Protein AF-A0A2D8NLH0-F1 (afdb_monomer_lite)

pLDDT: mean 94.64, std 11.24, range [39.19, 98.69]

Secondary structure (DSSP, 8-state):
-TT-B--HHHHHHHHHHHHHTTS-TTEEE---HHHHHHHHHHHHHHHHHTT-SB--HHHHHHHHHHHHGGG-EE-HHHHHTT--HHHHHHHHHHHSPPPPP----

Foldseek 3Di:
DVQADEDPLLLVLLVQLQVLQCVDPFFPDTADVVLSVQLVVQQSVVCVVVVHRYGDNVSSVVCQLVSGLVRTDGDPVCVVVVDGSSVSSVVSVVVRDRDDPDPDD

Radius of gyration: 14.34 Å; chains: 1; bounding box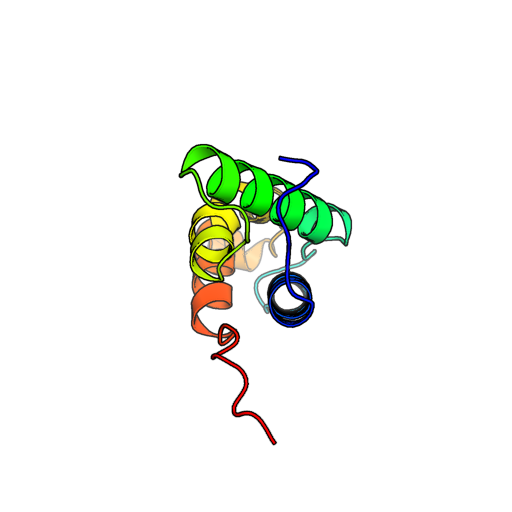: 40×22×42 Å

Structure (mmCIF, N/CA/C/O backbone):
data_AF-A0A2D8NLH0-F1
#
_entry.id   AF-A0A2D8NLH0-F1
#
loop_
_atom_site.group_PDB
_atom_site.id
_atom_site.type_symbol
_atom_site.label_atom_id
_atom_site.label_alt_id
_atom_site.label_comp_id
_atom_site.label_asym_id
_atom_site.label_entity_id
_atom_site.label_seq_id
_atom_site.pdbx_PDB_ins_code
_atom_site.Cartn_x
_atom_site.Cartn_y
_atom_site.Cartn_z
_atom_site.occupancy
_atom_site.B_iso_or_equiv
_atom_site.auth_seq_id
_atom_site.auth_comp_id
_atom_site.auth_asym_id
_atom_site.auth_atom_id
_atom_site.pdbx_PDB_model_num
ATOM 1 N N . ALA A 1 1 ? 0.831 3.685 19.517 1.00 75.56 1 ALA A N 1
ATOM 2 C CA . ALA A 1 1 ? 0.588 2.994 18.228 1.00 75.56 1 ALA A CA 1
ATOM 3 C C . ALA A 1 1 ? 0.271 1.501 18.385 1.00 75.56 1 ALA A C 1
ATOM 5 O O . ALA A 1 1 ? -0.652 1.040 17.730 1.00 75.56 1 ALA A O 1
ATOM 6 N N . ALA A 1 2 ? 0.988 0.729 19.221 1.00 72.56 2 ALA A N 1
ATOM 7 C CA . ALA A 1 2 ? 0.766 -0.725 19.345 1.00 72.56 2 ALA A CA 1
ATOM 8 C C . ALA A 1 2 ? -0.673 -1.120 19.746 1.00 72.56 2 ALA A C 1
ATOM 10 O O . ALA A 1 2 ? -1.157 -2.166 19.325 1.00 72.56 2 ALA A O 1
ATOM 11 N N . THR A 1 3 ? -1.363 -0.248 20.485 1.00 88.38 3 THR A N 1
ATOM 12 C CA . THR A 1 3 ? -2.746 -0.409 20.958 1.00 88.38 3 THR A CA 1
ATOM 13 C C . THR A 1 3 ? -3.824 -0.008 19.944 1.00 88.38 3 THR A C 1
ATOM 15 O O . THR A 1 3 ? -5.001 -0.197 20.225 1.00 88.38 3 THR A O 1
ATOM 18 N N . VAL A 1 4 ? -3.459 0.545 18.778 1.00 96.19 4 VAL A N 1
ATOM 19 C CA . V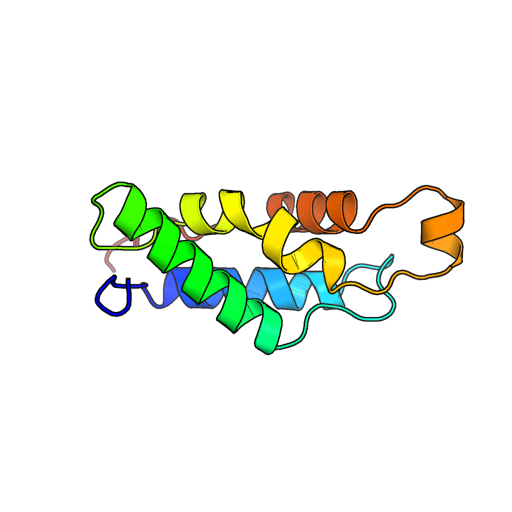AL A 1 4 ? -4.435 0.909 17.736 1.00 96.19 4 VAL A CA 1
ATOM 20 C C . VAL A 1 4 ? -4.970 -0.359 17.079 1.00 96.19 4 VAL A C 1
ATOM 22 O O . VAL A 1 4 ? -4.197 -1.173 16.561 1.00 96.19 4 VAL A O 1
ATOM 25 N N . TYR A 1 5 ? -6.292 -0.499 17.085 1.00 96.88 5 TYR A N 1
ATOM 26 C CA . TYR A 1 5 ? -7.000 -1.621 16.488 1.00 96.88 5 TYR A CA 1
ATOM 27 C C . TYR A 1 5 ? -6.922 -1.571 14.957 1.00 96.88 5 TYR A C 1
ATOM 29 O O . TYR A 1 5 ? -7.067 -0.516 14.342 1.00 96.88 5 TYR A O 1
ATOM 37 N N . ALA A 1 6 ? -6.696 -2.722 14.331 1.00 96.12 6 ALA A N 1
ATOM 38 C CA . ALA A 1 6 ? -6.800 -2.881 12.887 1.00 96.12 6 ALA A CA 1
ATOM 39 C C . ALA A 1 6 ? -7.745 -4.050 12.621 1.00 96.12 6 ALA A C 1
ATOM 41 O O . ALA A 1 6 ? -7.442 -5.175 13.020 1.00 96.12 6 ALA A O 1
ATOM 42 N N . ASP A 1 7 ? -8.881 -3.754 11.994 1.00 96.06 7 ASP A N 1
ATOM 43 C CA . ASP A 1 7 ? -9.889 -4.749 11.637 1.00 96.06 7 ASP A CA 1
ATOM 44 C C . ASP A 1 7 ? -9.321 -5.760 10.631 1.00 96.06 7 ASP A C 1
ATOM 46 O O . ASP A 1 7 ? -8.475 -5.413 9.799 1.00 96.06 7 ASP A O 1
ATOM 50 N N . ALA A 1 8 ? -9.799 -7.003 10.688 1.00 95.88 8 ALA A N 1
ATOM 51 C CA . ALA A 1 8 ? -9.399 -8.056 9.761 1.00 95.88 8 ALA A CA 1
ATOM 52 C C . ALA A 1 8 ? -9.620 -7.657 8.293 1.00 95.88 8 ALA A C 1
ATOM 54 O O . ALA A 1 8 ? -8.772 -7.961 7.462 1.00 95.88 8 ALA A O 1
ATOM 55 N N . LEU A 1 9 ? -10.684 -6.908 7.982 1.00 96.31 9 LEU A N 1
ATOM 56 C CA . LEU A 1 9 ? -10.955 -6.416 6.626 1.00 96.31 9 LEU A CA 1
ATOM 57 C C . LEU A 1 9 ? -9.905 -5.404 6.147 1.00 96.31 9 LEU A C 1
ATOM 59 O O . LEU A 1 9 ? -9.543 -5.381 4.976 1.00 96.31 9 LEU A O 1
ATOM 63 N N . VAL A 1 10 ? -9.373 -4.579 7.052 1.00 97.25 10 VAL A N 1
ATOM 64 C CA . VAL A 1 10 ? -8.288 -3.641 6.720 1.00 97.25 10 VAL A CA 1
ATOM 65 C C . VAL A 1 10 ? -6.968 -4.390 6.531 1.00 97.25 10 VAL A C 1
ATOM 67 O O . VAL A 1 10 ? -6.168 -4.030 5.669 1.00 97.25 10 VAL A O 1
ATOM 70 N N . LEU A 1 11 ? -6.722 -5.435 7.325 1.00 97.56 11 LEU A N 1
ATOM 71 C CA . LEU A 1 11 ? -5.542 -6.288 7.162 1.00 97.56 11 LEU A CA 1
ATOM 72 C C . LEU A 1 11 ? -5.591 -7.076 5.847 1.00 97.56 11 LEU A C 1
ATOM 74 O O . LEU A 1 11 ? -4.574 -7.152 5.159 1.00 97.56 11 LEU A O 1
ATOM 78 N N . ASP A 1 12 ? -6.762 -7.597 5.482 1.00 97.81 12 ASP A N 1
ATOM 79 C CA . ASP A 1 12 ? -7.011 -8.238 4.190 1.00 97.81 12 ASP A CA 1
ATOM 80 C C . ASP A 1 12 ? -6.786 -7.262 3.029 1.00 97.81 12 ASP A C 1
ATOM 82 O O . ASP A 1 12 ? -6.049 -7.566 2.097 1.00 97.81 12 ASP A O 1
ATOM 86 N N . TYR A 1 13 ? -7.299 -6.034 3.137 1.00 98.12 13 TYR A N 1
ATOM 87 C CA . TYR A 1 13 ? -7.047 -4.985 2.149 1.00 98.12 13 TYR A CA 1
ATOM 88 C C . TYR A 1 13 ? -5.551 -4.701 1.949 1.00 98.12 13 TYR A C 1
ATOM 90 O O . TYR A 1 13 ? -5.078 -4.630 0.817 1.00 98.12 13 TYR A O 1
ATOM 98 N N . ILE A 1 14 ? -4.772 -4.611 3.033 1.00 98.50 14 ILE A N 1
ATOM 99 C CA . ILE A 1 14 ? -3.309 -4.471 2.948 1.00 98.50 14 ILE A CA 1
ATOM 100 C C . ILE A 1 14 ? -2.676 -5.677 2.239 1.00 98.50 14 ILE A C 1
ATOM 102 O O . ILE A 1 14 ? -1.764 -5.497 1.431 1.00 98.50 14 ILE A O 1
ATOM 106 N N . ALA A 1 15 ? -3.130 -6.896 2.542 1.00 98.00 15 ALA A N 1
ATOM 107 C CA . ALA A 1 15 ? -2.623 -8.107 1.906 1.00 98.00 15 ALA A CA 1
ATOM 108 C C . ALA A 1 15 ? -2.928 -8.119 0.401 1.00 98.00 15 ALA A C 1
ATOM 110 O O . ALA A 1 15 ? -2.016 -8.352 -0.389 1.00 98.00 15 ALA A O 1
ATOM 111 N N . ARG A 1 16 ? -4.159 -7.772 0.010 1.00 98.12 16 ARG A N 1
ATOM 112 C CA . ARG A 1 16 ? -4.588 -7.644 -1.388 1.00 98.12 16 ARG A CA 1
ATOM 113 C C . ARG A 1 16 ? -3.792 -6.598 -2.159 1.00 98.12 16 ARG A C 1
ATOM 115 O O . ARG A 1 16 ? -3.384 -6.875 -3.277 1.00 98.12 16 ARG A O 1
ATOM 122 N N . LEU A 1 17 ? -3.521 -5.431 -1.568 1.00 98.38 17 LEU A N 1
ATOM 123 C CA . LEU A 1 17 ? -2.659 -4.419 -2.194 1.00 98.38 17 LEU A CA 1
ATOM 124 C C . LEU A 1 17 ? -1.261 -4.980 -2.470 1.00 98.38 17 LEU A C 1
ATOM 126 O O . LEU A 1 17 ? -0.730 -4.829 -3.564 1.00 98.38 17 LEU A O 1
ATOM 130 N N . VAL A 1 18 ? -0.663 -5.649 -1.482 1.00 97.88 18 VAL A N 1
ATOM 131 C CA . VAL A 1 18 ? 0.667 -6.255 -1.625 1.00 97.88 18 VAL A CA 1
ATOM 132 C C . VAL A 1 18 ? 0.671 -7.361 -2.679 1.00 97.88 18 VAL A C 1
ATOM 134 O O . VAL A 1 18 ? 1.633 -7.458 -3.438 1.00 97.88 18 VAL A O 1
ATOM 137 N N . ASP A 1 19 ? -0.376 -8.176 -2.748 1.00 97.81 19 ASP A N 1
ATOM 138 C CA . ASP A 1 19 ? -0.478 -9.252 -3.732 1.00 97.81 19 ASP A CA 1
ATOM 139 C C . ASP A 1 19 ? -0.707 -8.724 -5.155 1.00 97.81 19 ASP A C 1
ATOM 141 O O . ASP A 1 19 ? -0.051 -9.174 -6.093 1.00 97.81 19 ASP A O 1
ATOM 145 N N . ALA A 1 20 ? -1.519 -7.673 -5.302 1.00 98.19 20 ALA A N 1
ATOM 146 C CA . ALA A 1 20 ? -1.704 -6.970 -6.567 1.00 98.19 20 ALA A CA 1
ATOM 147 C C . ALA A 1 20 ? -0.377 -6.422 -7.117 1.00 98.19 20 ALA A C 1
ATOM 149 O O . ALA A 1 20 ? -0.120 -6.548 -8.309 1.00 98.19 20 ALA A O 1
ATOM 150 N N . THR A 1 21 ? 0.540 -5.942 -6.260 1.00 98.12 21 THR A N 1
ATOM 151 C CA . THR A 1 21 ? 1.877 -5.531 -6.739 1.00 98.12 21 THR A CA 1
ATOM 152 C C . THR A 1 21 ? 2.709 -6.666 -7.342 1.00 98.12 21 THR A C 1
ATOM 154 O O . THR A 1 21 ? 3.660 -6.394 -8.062 1.00 98.12 21 THR A O 1
ATOM 157 N N . ARG A 1 22 ? 2.416 -7.934 -7.026 1.00 96.38 22 ARG A N 1
ATOM 158 C CA . ARG A 1 22 ? 3.127 -9.099 -7.587 1.00 96.38 22 ARG A CA 1
ATOM 159 C C . ARG A 1 22 ? 2.533 -9.577 -8.903 1.00 96.38 22 ARG A C 1
ATOM 161 O O . ARG A 1 22 ? 3.173 -10.369 -9.580 1.00 96.38 22 ARG A O 1
ATOM 168 N N . SER A 1 23 ? 1.315 -9.138 -9.198 1.00 95.88 23 SER A N 1
ATOM 169 C CA . SER A 1 23 ? 0.571 -9.503 -10.401 1.00 95.88 23 SER A CA 1
ATOM 170 C C . SER A 1 23 ? 0.569 -8.379 -11.440 1.00 95.88 23 SER A C 1
ATOM 172 O O . SER A 1 23 ? -0.063 -8.531 -12.474 1.00 95.88 23 SER A O 1
ATOM 174 N N . ALA A 1 24 ? 1.231 -7.253 -11.153 1.00 97.19 24 ALA A N 1
ATOM 175 C CA . ALA A 1 24 ? 1.380 -6.138 -12.079 1.00 97.19 24 ALA A CA 1
ATOM 176 C C . ALA A 1 24 ? 2.430 -6.472 -13.148 1.00 97.19 24 ALA A C 1
ATOM 178 O O . ALA A 1 24 ? 3.546 -6.874 -12.806 1.00 97.19 24 ALA A O 1
ATOM 179 N N . ASP A 1 25 ? 2.078 -6.285 -14.420 1.00 97.12 25 ASP A N 1
ATOM 180 C CA . ASP A 1 25 ? 2.893 -6.691 -15.573 1.00 97.12 25 ASP A CA 1
ATOM 181 C C . ASP A 1 25 ? 4.247 -5.965 -15.629 1.00 97.12 25 ASP A C 1
ATOM 183 O O . ASP A 1 25 ? 5.248 -6.513 -16.087 1.00 97.12 25 ASP A O 1
ATOM 187 N N . GLU A 1 26 ? 4.314 -4.739 -15.110 1.00 97.50 26 GLU A N 1
ATOM 188 C CA . GLU A 1 26 ? 5.530 -3.926 -15.069 1.00 97.50 26 GLU A CA 1
ATOM 189 C C . GLU A 1 26 ? 6.516 -4.388 -13.983 1.00 97.50 26 GLU A C 1
ATOM 191 O O . GLU A 1 26 ? 7.672 -3.949 -13.951 1.00 97.50 26 GLU A O 1
ATOM 196 N N . VAL A 1 27 ? 6.087 -5.271 -13.076 1.00 98.06 27 VAL A N 1
ATOM 197 C CA . VAL A 1 27 ? 6.822 -5.634 -11.864 1.00 98.06 27 VAL A CA 1
ATOM 198 C C . VAL A 1 27 ? 7.523 -6.984 -12.003 1.00 98.06 27 VAL A C 1
ATOM 200 O O . VAL A 1 27 ? 6.912 -8.046 -11.993 1.00 98.06 27 VAL A O 1
ATOM 203 N N . ARG A 1 28 ? 8.857 -6.948 -11.954 1.00 98.06 28 ARG A N 1
ATOM 204 C CA . ARG A 1 28 ? 9.713 -8.140 -11.884 1.00 98.06 28 ARG A CA 1
ATOM 205 C C . ARG A 1 28 ? 9.739 -8.777 -10.492 1.00 98.06 28 ARG A C 1
ATOM 207 O O . ARG A 1 28 ? 9.881 -9.992 -10.362 1.00 98.06 28 ARG A O 1
ATOM 214 N N . LEU A 1 29 ? 9.669 -7.963 -9.436 1.00 98.00 29 LEU A N 1
ATOM 215 C CA . LEU A 1 29 ? 9.558 -8.427 -8.051 1.00 98.00 29 LEU A CA 1
ATOM 216 C C . LEU A 1 29 ? 8.628 -7.514 -7.255 1.00 98.00 29 LEU A C 1
ATOM 218 O O . LEU A 1 29 ? 8.976 -6.373 -6.941 1.00 98.00 29 LEU A O 1
ATOM 222 N N . GLY A 1 30 ? 7.463 -8.052 -6.898 1.00 97.69 30 GLY A N 1
ATOM 223 C CA . GLY A 1 30 ? 6.479 -7.355 -6.080 1.00 97.69 30 GLY A CA 1
ATOM 224 C C . GLY A 1 30 ? 6.819 -7.341 -4.593 1.00 97.69 30 GLY A C 1
ATOM 225 O O . GLY A 1 30 ? 7.810 -7.902 -4.111 1.00 97.69 30 GLY A O 1
ATOM 226 N N . VAL A 1 31 ? 5.947 -6.706 -3.819 1.00 98.19 31 VAL A N 1
ATOM 227 C CA . VAL A 1 31 ? 6.182 -6.483 -2.397 1.00 98.19 31 VAL A CA 1
ATOM 228 C C . VAL A 1 31 ? 6.131 -7.797 -1.592 1.00 98.19 31 VAL A C 1
ATOM 230 O O . VAL A 1 31 ? 5.208 -8.606 -1.689 1.00 98.19 31 VAL A O 1
ATOM 233 N N . SER A 1 32 ? 7.111 -8.006 -0.706 1.00 96.75 32 SER A N 1
ATOM 234 C CA . SER A 1 32 ? 7.124 -9.139 0.242 1.00 96.75 32 SER A CA 1
ATOM 235 C C . SER A 1 32 ? 6.185 -8.937 1.445 1.00 96.75 32 SER A C 1
ATOM 237 O O . SER A 1 32 ? 5.742 -7.827 1.729 1.00 96.75 32 SER A O 1
ATOM 239 N N . ILE A 1 33 ? 5.964 -9.976 2.259 1.00 95.88 33 ILE A N 1
ATOM 240 C CA . ILE A 1 33 ? 5.179 -9.869 3.508 1.00 95.88 33 ILE A CA 1
ATOM 241 C C . ILE A 1 33 ? 5.710 -8.798 4.486 1.00 95.88 33 ILE A C 1
ATOM 243 O O . ILE A 1 33 ? 4.958 -8.222 5.272 1.00 95.88 33 ILE A O 1
ATOM 247 N N . ARG A 1 34 ? 7.004 -8.449 4.399 1.00 97.88 34 ARG A N 1
ATOM 248 C CA . ARG A 1 34 ? 7.591 -7.336 5.166 1.00 97.88 34 ARG A CA 1
ATOM 249 C C . ARG A 1 34 ? 6.992 -5.979 4.772 1.00 97.88 34 ARG A C 1
ATOM 251 O O . ARG A 1 34 ? 6.964 -5.068 5.597 1.00 97.88 34 ARG A O 1
ATOM 258 N N . GLY A 1 35 ? 6.535 -5.837 3.526 1.00 98.06 35 GLY A N 1
ATOM 259 C CA . GLY A 1 35 ? 5.719 -4.729 3.014 1.00 98.06 35 GLY A CA 1
ATOM 260 C C . GLY A 1 35 ? 4.418 -4.565 3.758 1.00 98.06 35 GLY A C 1
ATOM 261 O O . GLY A 1 35 ? 4.210 -3.528 4.380 1.00 98.06 35 GLY A O 1
ATOM 262 N N . ALA A 1 36 ? 3.611 -5.625 3.769 1.00 97.88 36 ALA A N 1
ATOM 263 C CA . ALA A 1 36 ? 2.336 -5.645 4.475 1.00 97.88 36 ALA A CA 1
ATOM 264 C C . ALA A 1 36 ? 2.515 -5.253 5.949 1.00 97.88 36 ALA A C 1
ATOM 266 O O . ALA A 1 36 ? 1.877 -4.320 6.428 1.00 97.88 36 ALA A O 1
ATOM 267 N N . LEU A 1 37 ? 3.474 -5.877 6.646 1.00 98.12 37 LEU A N 1
ATOM 268 C CA . LEU A 1 37 ? 3.739 -5.583 8.056 1.00 98.12 37 LEU A CA 1
ATOM 269 C C . LEU A 1 37 ? 4.178 -4.128 8.293 1.00 98.12 37 LEU A C 1
ATOM 271 O O . LEU A 1 37 ? 3.769 -3.511 9.280 1.00 98.12 37 LEU A O 1
ATOM 275 N N . ALA A 1 38 ? 5.011 -3.575 7.408 1.00 98.56 38 ALA A N 1
ATOM 276 C CA . ALA A 1 38 ? 5.423 -2.177 7.488 1.00 98.56 38 ALA A CA 1
ATOM 277 C C . ALA A 1 38 ? 4.236 -1.230 7.264 1.00 98.56 38 ALA A C 1
ATOM 279 O O . ALA A 1 38 ? 4.061 -0.294 8.044 1.00 98.56 38 ALA A O 1
ATOM 280 N N . LEU A 1 39 ? 3.386 -1.514 6.274 1.00 98.56 39 LEU A N 1
ATOM 281 C CA . LEU A 1 39 ? 2.209 -0.705 5.964 1.00 98.56 39 LEU A CA 1
ATOM 282 C C . LEU A 1 39 ? 1.176 -0.757 7.094 1.00 98.56 39 LEU A C 1
ATOM 284 O O . LEU A 1 39 ? 0.668 0.286 7.500 1.00 98.56 39 LEU A O 1
ATOM 288 N N . THR A 1 40 ? 0.937 -1.926 7.697 1.00 98.44 40 THR A N 1
ATOM 289 C CA . THR A 1 40 ? 0.076 -2.051 8.884 1.00 98.44 40 THR A CA 1
ATOM 290 C C . THR A 1 40 ? 0.601 -1.215 10.052 1.00 98.44 40 THR A C 1
ATOM 292 O O . THR A 1 40 ? -0.162 -0.486 10.688 1.00 98.44 40 THR A O 1
ATOM 295 N N . ARG A 1 41 ? 1.907 -1.289 10.348 1.00 98.38 41 ARG A N 1
ATOM 296 C CA . ARG A 1 41 ? 2.525 -0.518 11.442 1.00 98.38 41 ARG A CA 1
ATOM 297 C C . ARG A 1 41 ? 2.449 0.985 11.190 1.00 98.38 41 ARG A C 1
ATOM 299 O O . ARG A 1 41 ? 2.078 1.725 12.100 1.00 98.38 41 ARG A O 1
ATOM 306 N N . ALA A 1 42 ? 2.751 1.420 9.969 1.00 98.38 42 ALA A N 1
ATOM 307 C CA . ALA A 1 42 ? 2.666 2.820 9.575 1.00 98.38 42 ALA A CA 1
ATOM 308 C C . ALA A 1 42 ? 1.217 3.334 9.662 1.00 98.38 42 ALA A C 1
ATOM 310 O O . ALA A 1 42 ? 0.980 4.397 10.229 1.00 98.38 42 ALA A O 1
ATOM 311 N N . SER A 1 43 ? 0.241 2.540 9.213 1.00 98.44 43 SER A N 1
ATOM 312 C CA . SER A 1 43 ? -1.186 2.890 9.279 1.00 98.44 43 SER A CA 1
ATOM 313 C C . SER A 1 43 ? -1.675 3.039 10.722 1.00 98.44 43 SER A C 1
ATOM 315 O O . SER A 1 43 ? -2.362 4.005 11.049 1.00 98.44 43 SER A O 1
ATOM 317 N N . ARG A 1 44 ? -1.245 2.153 11.635 1.00 98.38 44 ARG A N 1
ATOM 318 C CA . ARG A 1 44 ? -1.509 2.299 13.080 1.00 98.38 44 ARG A CA 1
ATOM 319 C C . ARG A 1 44 ? -0.862 3.550 13.669 1.00 98.38 44 ARG A C 1
ATOM 321 O O . ARG A 1 44 ? -1.466 4.211 14.510 1.00 98.38 44 ARG A O 1
ATOM 328 N N . ALA A 1 45 ? 0.366 3.866 13.263 1.00 98.19 45 ALA A N 1
ATOM 329 C CA . ALA A 1 45 ? 1.050 5.072 13.716 1.00 98.19 45 ALA A CA 1
ATOM 330 C C . ALA A 1 45 ? 0.328 6.341 13.238 1.00 98.19 45 ALA A C 1
ATOM 332 O O . ALA A 1 45 ? 0.125 7.250 14.038 1.00 98.19 45 ALA A O 1
ATOM 333 N N . ARG A 1 46 ? -0.129 6.372 11.980 1.00 98.12 46 ARG A N 1
ATOM 334 C CA . ARG A 1 46 ? -0.909 7.482 11.416 1.00 98.12 46 ARG A CA 1
ATOM 335 C C . ARG A 1 46 ? -2.250 7.664 12.118 1.00 98.12 46 ARG A C 1
ATOM 337 O O . ARG A 1 46 ? -2.552 8.780 12.528 1.00 98.12 46 ARG A O 1
ATOM 344 N N . ALA A 1 47 ? -3.008 6.588 12.326 1.00 97.94 47 ALA A N 1
ATOM 345 C CA . ALA A 1 47 ? -4.261 6.650 13.074 1.00 97.94 47 ALA A CA 1
ATOM 346 C C . ALA A 1 47 ? -4.045 7.201 14.497 1.00 97.94 47 ALA A C 1
ATOM 348 O O . ALA A 1 47 ? -4.745 8.126 14.906 1.00 97.94 47 ALA A O 1
ATOM 349 N N . ALA A 1 48 ? -3.014 6.722 15.209 1.00 97.81 48 ALA A N 1
ATOM 350 C CA . ALA A 1 48 ? -2.651 7.247 16.529 1.00 97.81 48 ALA A CA 1
ATOM 351 C C . ALA A 1 48 ? -2.266 8.735 16.492 1.00 97.81 48 ALA A C 1
ATOM 353 O O . ALA A 1 48 ? -2.695 9.494 17.356 1.00 97.81 48 ALA A O 1
ATOM 354 N N . ALA A 1 49 ? -1.473 9.158 15.501 1.00 97.25 49 ALA A N 1
ATOM 355 C CA . ALA A 1 49 ? -1.065 10.554 15.334 1.00 97.25 49 ALA A CA 1
ATOM 356 C C . ALA A 1 49 ? -2.257 11.486 15.055 1.00 97.25 49 ALA A C 1
ATOM 358 O O . ALA A 1 49 ? -2.200 12.668 15.372 1.00 97.25 49 ALA A O 1
ATOM 359 N N . GLN A 1 50 ? -3.349 10.946 14.509 1.00 96.69 50 GLN A N 1
ATOM 360 C CA . GLN A 1 50 ? -4.614 11.651 14.301 1.00 96.69 50 GLN A CA 1
ATOM 361 C C . GLN A 1 50 ? -5.601 11.499 15.474 1.00 96.69 50 GLN A C 1
ATOM 363 O O . GLN A 1 50 ? -6.774 11.831 15.333 1.00 96.69 50 GLN A O 1
ATOM 368 N N . GLY A 1 51 ? -5.163 10.969 16.622 1.00 96.50 51 GLY A N 1
ATOM 369 C CA . GLY A 1 51 ? -6.004 10.793 17.811 1.00 96.50 51 GLY A CA 1
ATOM 370 C C . GLY A 1 51 ? -7.043 9.669 17.708 1.00 96.50 51 GLY A C 1
ATOM 371 O O . GLY A 1 51 ? -7.916 9.565 18.567 1.00 96.50 51 GLY A O 1
ATOM 372 N N . ARG A 1 52 ? -6.968 8.814 16.679 1.00 96.75 52 ARG A N 1
ATOM 373 C CA . ARG A 1 52 ? -7.882 7.681 16.478 1.00 96.75 52 ARG A CA 1
ATOM 374 C C . ARG A 1 52 ? -7.329 6.400 17.098 1.00 96.75 52 ARG A C 1
ATOM 376 O O . ARG A 1 52 ? -6.123 6.157 17.126 1.00 96.75 52 ARG A O 1
ATOM 383 N N . THR A 1 53 ? -8.235 5.543 17.561 1.00 96.88 53 THR A N 1
ATOM 384 C CA . THR A 1 53 ? -7.916 4.243 18.179 1.00 96.88 53 THR A CA 1
ATOM 385 C C . THR A 1 53 ? -8.038 3.064 17.215 1.00 96.88 53 THR A C 1
ATOM 387 O O . THR A 1 53 ? -7.713 1.939 17.590 1.00 96.88 53 THR A O 1
ATOM 390 N N . PHE A 1 54 ? -8.448 3.307 15.968 1.00 96.69 54 PHE A N 1
ATOM 391 C CA . PHE A 1 54 ? -8.575 2.294 14.924 1.00 96.69 54 PHE A CA 1
ATOM 392 C C . PHE A 1 54 ? -8.056 2.796 13.570 1.00 96.69 54 PHE A C 1
ATOM 394 O O . PHE A 1 54 ? -8.101 3.994 13.273 1.00 96.69 54 PHE A O 1
ATOM 401 N N . VAL A 1 55 ? -7.562 1.863 12.755 1.00 97.81 55 VAL A N 1
ATOM 402 C CA . VAL A 1 55 ? -7.096 2.113 11.384 1.00 97.81 55 VAL A CA 1
ATOM 403 C C . VAL A 1 55 ? -8.280 2.172 10.420 1.00 97.81 55 VAL A C 1
ATOM 405 O O . VAL A 1 55 ? -9.188 1.348 10.494 1.00 97.81 55 VAL A O 1
ATOM 408 N N . THR A 1 56 ? -8.236 3.120 9.488 1.00 96.69 56 THR A N 1
ATOM 409 C CA . THR A 1 56 ? -9.178 3.239 8.366 1.00 96.69 56 THR A CA 1
ATOM 410 C C . THR A 1 56 ? -8.497 2.881 7.041 1.00 96.69 56 THR A C 1
ATOM 412 O O . THR A 1 56 ? -7.268 2.968 6.953 1.00 96.69 56 THR A O 1
ATOM 415 N N . PRO A 1 57 ? -9.248 2.527 5.982 1.00 97.19 57 PRO A N 1
ATOM 416 C CA . PRO A 1 57 ? -8.673 2.345 4.648 1.00 97.19 57 PRO A CA 1
ATOM 417 C C . PRO A 1 57 ? -7.895 3.572 4.149 1.00 97.19 57 PRO A C 1
ATOM 419 O O . PRO A 1 57 ? -6.865 3.416 3.498 1.00 97.19 57 PRO A O 1
ATOM 422 N N . ASP A 1 58 ? -8.312 4.784 4.520 1.00 97.38 58 ASP A N 1
ATOM 423 C CA . ASP A 1 58 ? -7.624 6.021 4.133 1.00 97.38 58 ASP A CA 1
ATOM 424 C C . ASP A 1 58 ? -6.231 6.154 4.763 1.00 97.38 58 ASP A C 1
ATOM 426 O O . ASP A 1 58 ? -5.324 6.722 4.152 1.00 97.38 58 ASP A O 1
ATOM 430 N N . ASP A 1 59 ? -6.011 5.579 5.951 1.00 98.12 59 ASP A N 1
ATOM 431 C CA . ASP A 1 59 ? -4.668 5.504 6.538 1.00 98.12 59 ASP A CA 1
ATOM 432 C C . ASP A 1 59 ? -3.731 4.648 5.697 1.00 98.12 59 ASP A C 1
ATOM 434 O O . ASP A 1 59 ? -2.568 5.007 5.509 1.00 98.12 59 ASP A O 1
ATOM 438 N N . VAL A 1 60 ? -4.256 3.529 5.193 1.00 98.38 60 VAL A N 1
ATOM 439 C CA . VAL A 1 60 ? -3.527 2.600 4.331 1.00 98.38 60 VAL A CA 1
ATOM 440 C C . VAL A 1 60 ? -3.210 3.280 3.004 1.00 98.38 60 VAL A C 1
ATOM 442 O O . VAL A 1 60 ? -2.047 3.318 2.608 1.00 98.38 60 VAL A O 1
ATOM 445 N N . LYS A 1 61 ? -4.215 3.884 2.354 1.00 98.31 61 LYS A N 1
ATOM 446 C CA . LYS A 1 61 ? -4.054 4.591 1.073 1.00 98.31 61 LYS A CA 1
ATOM 447 C C . LYS A 1 61 ? -3.011 5.704 1.165 1.00 98.31 61 LYS A C 1
ATOM 449 O O . LYS A 1 61 ? -2.116 5.777 0.330 1.00 98.31 61 LYS A O 1
ATOM 454 N N . ALA A 1 62 ? -3.060 6.513 2.225 1.00 98.31 62 ALA A N 1
ATOM 455 C CA . ALA A 1 62 ? -2.130 7.623 2.419 1.00 98.31 62 ALA A CA 1
ATOM 456 C C . ALA A 1 62 ? -0.666 7.196 2.635 1.00 98.31 62 ALA A C 1
ATOM 458 O O . ALA A 1 62 ? 0.235 8.026 2.524 1.00 98.31 62 ALA A O 1
ATOM 459 N N . LEU A 1 63 ? -0.421 5.933 2.990 1.00 98.62 63 LEU A N 1
ATOM 460 C CA . LEU A 1 63 ? 0.913 5.409 3.284 1.00 9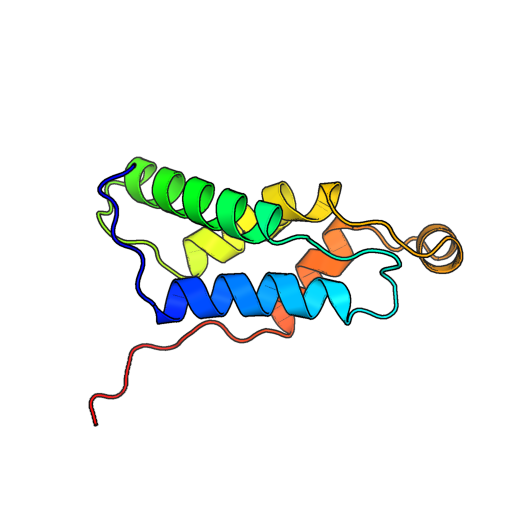8.62 63 LEU A CA 1
ATOM 461 C C . LEU A 1 63 ? 1.386 4.347 2.291 1.00 98.62 63 LEU A C 1
ATOM 463 O O . LEU A 1 63 ? 2.556 3.978 2.331 1.00 98.62 63 LEU A O 1
ATOM 467 N N . ALA A 1 64 ? 0.522 3.867 1.398 1.00 98.56 64 ALA A N 1
ATOM 468 C CA . ALA A 1 64 ? 0.857 2.806 0.460 1.00 98.56 64 ALA A CA 1
ATOM 469 C C . ALA A 1 64 ? 2.035 3.195 -0.444 1.00 98.56 64 ALA A C 1
ATOM 471 O O . ALA A 1 64 ? 3.041 2.495 -0.438 1.00 98.56 64 ALA A O 1
ATOM 472 N N . VAL A 1 65 ? 1.988 4.341 -1.128 1.00 98.62 65 VAL A N 1
ATOM 473 C CA . VAL A 1 65 ? 3.099 4.796 -1.988 1.00 98.62 65 VAL A CA 1
ATOM 474 C C . VAL A 1 65 ? 4.426 4.916 -1.216 1.00 98.62 65 VAL A C 1
ATOM 476 O O . VAL A 1 65 ? 5.364 4.193 -1.557 1.00 98.62 65 VAL A O 1
ATOM 479 N N . PRO A 1 66 ? 4.540 5.720 -0.135 1.00 98.44 66 PRO A N 1
ATOM 480 C CA . PRO A 1 66 ? 5.822 5.887 0.554 1.00 98.44 66 PRO A CA 1
ATOM 481 C C . PRO A 1 66 ? 6.341 4.604 1.225 1.00 98.44 66 PRO A C 1
ATOM 483 O O . PRO A 1 66 ? 7.546 4.468 1.434 1.00 98.44 66 PRO A O 1
ATOM 486 N N . VAL A 1 67 ? 5.472 3.643 1.565 1.00 98.56 67 VAL A N 1
ATOM 487 C CA . VAL 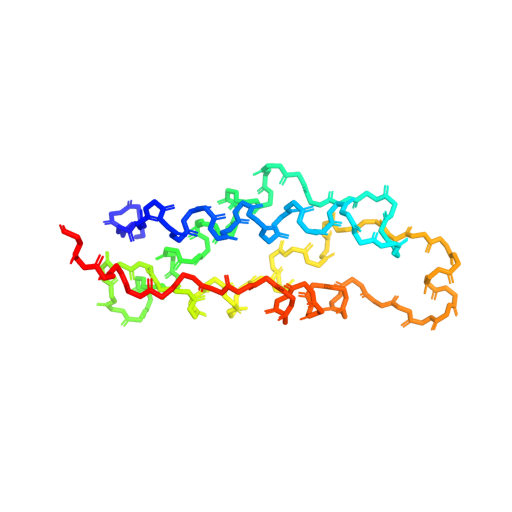A 1 67 ? 5.883 2.380 2.204 1.00 98.56 67 VAL A CA 1
ATOM 488 C C . VAL A 1 67 ? 6.208 1.279 1.190 1.00 98.56 67 VAL A C 1
ATOM 490 O O . VAL A 1 67 ? 7.054 0.431 1.486 1.00 98.56 67 VAL A O 1
ATOM 493 N N . LEU A 1 68 ? 5.549 1.258 0.029 1.00 98.62 68 LEU A N 1
ATOM 494 C CA . LEU A 1 68 ? 5.608 0.140 -0.916 1.00 98.62 68 LEU A CA 1
ATOM 495 C C . LEU A 1 68 ? 6.476 0.415 -2.147 1.00 98.62 68 LEU A C 1
ATOM 497 O O . LEU A 1 68 ? 7.163 -0.506 -2.578 1.00 98.62 68 LEU A O 1
ATOM 501 N N . ALA A 1 69 ? 6.487 1.641 -2.684 1.00 98.44 69 ALA A N 1
ATOM 502 C CA . ALA A 1 69 ? 7.095 1.942 -3.988 1.00 98.44 69 ALA A CA 1
ATOM 503 C C . ALA A 1 69 ? 8.580 1.541 -4.048 1.00 98.44 69 ALA A C 1
ATOM 505 O O . ALA A 1 69 ? 8.986 0.752 -4.892 1.00 98.44 69 ALA A O 1
ATOM 506 N N . HIS A 1 70 ? 9.367 1.942 -3.046 1.00 98.06 70 HIS A N 1
ATOM 507 C CA . HIS A 1 70 ? 10.798 1.615 -2.933 1.00 98.06 70 HIS A CA 1
ATOM 508 C C . HIS A 1 70 ? 11.111 0.120 -2.706 1.00 98.06 70 HIS A C 1
ATOM 510 O O . HIS A 1 70 ? 12.262 -0.249 -2.469 1.00 98.06 70 HIS A O 1
ATOM 516 N N . ARG A 1 71 ? 10.092 -0.745 -2.673 1.00 97.94 71 ARG A N 1
ATOM 517 C CA . ARG A 1 71 ? 10.219 -2.195 -2.472 1.00 97.94 71 ARG A CA 1
ATOM 518 C C . ARG A 1 71 ? 9.882 -2.995 -3.723 1.00 97.94 71 ARG A C 1
ATOM 520 O O . ARG A 1 71 ? 9.969 -4.220 -3.660 1.00 97.94 71 ARG A O 1
ATOM 527 N N . LEU A 1 72 ? 9.470 -2.326 -4.796 1.00 98.25 72 LEU A N 1
ATOM 528 C CA . LEU A 1 72 ? 9.245 -2.937 -6.096 1.00 98.25 72 LEU A CA 1
ATOM 529 C C . LEU A 1 72 ? 10.549 -2.980 -6.881 1.00 98.25 72 LEU A C 1
ATOM 531 O O . LEU A 1 72 ? 11.386 -2.085 -6.773 1.00 98.25 72 LEU A O 1
ATOM 535 N N . ILE A 1 73 ? 10.695 -4.021 -7.690 1.00 98.25 73 ILE A N 1
ATOM 536 C CA . ILE A 1 73 ? 11.686 -4.063 -8.760 1.00 98.25 73 ILE A CA 1
ATOM 537 C C . ILE A 1 73 ? 10.911 -4.199 -10.058 1.00 98.25 73 ILE A C 1
ATOM 539 O O . ILE A 1 73 ? 10.158 -5.160 -10.214 1.00 98.25 73 ILE A O 1
ATOM 543 N N . LEU A 1 74 ? 11.097 -3.251 -10.968 1.00 98.44 74 LEU A N 1
ATOM 544 C CA . LEU A 1 74 ? 10.423 -3.252 -12.258 1.00 98.44 74 LEU A CA 1
ATOM 545 C C . LEU A 1 74 ? 11.190 -4.088 -13.291 1.00 98.44 74 LEU A C 1
ATOM 547 O O . LEU A 1 74 ? 12.347 -4.484 -13.086 1.00 98.44 74 LEU A O 1
ATOM 551 N N . HIS A 1 75 ? 10.503 -4.405 -14.382 1.00 98.25 75 HIS A N 1
ATOM 552 C CA . HIS A 1 75 ? 11.129 -4.847 -15.621 1.00 98.25 75 HIS A CA 1
ATOM 553 C C . HIS A 1 75 ? 11.903 -3.686 -16.262 1.00 98.25 75 HIS A C 1
ATOM 555 O O . HIS A 1 75 ? 11.480 -2.535 -16.174 1.00 98.25 75 HIS A O 1
ATOM 561 N N . ALA A 1 76 ? 13.035 -3.980 -16.907 1.00 97.69 76 ALA A N 1
ATOM 562 C CA . ALA A 1 76 ? 13.880 -2.945 -17.509 1.00 97.69 76 ALA A CA 1
ATOM 563 C C . ALA A 1 76 ? 13.156 -2.221 -18.657 1.00 97.69 76 ALA A C 1
ATOM 565 O O . ALA A 1 76 ? 13.350 -1.028 -18.868 1.00 97.69 76 ALA A O 1
ATOM 566 N N . GLU A 1 77 ? 12.294 -2.946 -19.371 1.00 97.62 77 GLU A N 1
ATOM 567 C CA . GLU A 1 77 ? 11.429 -2.428 -20.426 1.00 97.62 77 GLU A CA 1
ATOM 568 C C . GLU A 1 77 ? 10.437 -1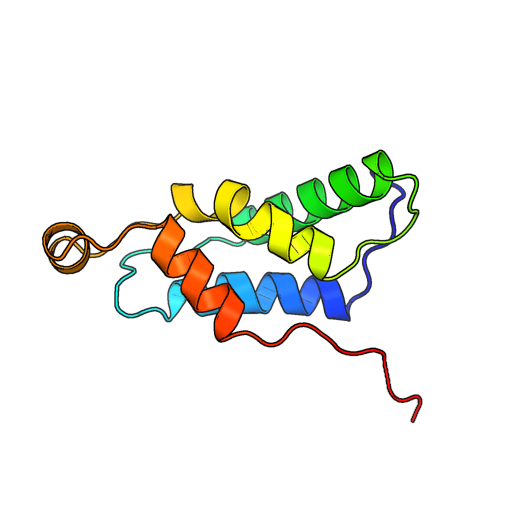.398 -19.866 1.00 97.62 77 GLU A C 1
ATOM 570 O O . GLU A 1 77 ? 10.319 -0.305 -20.409 1.00 97.62 77 GLU A O 1
ATOM 575 N N . ALA A 1 78 ? 9.808 -1.693 -18.723 1.00 97.50 78 ALA A N 1
ATOM 576 C CA . ALA A 1 78 ? 8.886 -0.767 -18.067 1.00 97.50 78 ALA A CA 1
ATOM 577 C C . ALA A 1 78 ? 9.599 0.502 -17.565 1.00 97.50 78 ALA A C 1
ATOM 579 O O . ALA A 1 78 ? 9.080 1.606 -17.719 1.00 97.50 78 ALA A O 1
ATOM 580 N N . GLU A 1 79 ? 10.808 0.367 -17.004 1.00 96.69 79 GLU A N 1
ATOM 581 C CA . GLU A 1 79 ? 11.625 1.527 -16.615 1.00 96.69 79 GLU A CA 1
ATOM 582 C C . GLU A 1 79 ? 12.001 2.390 -17.830 1.00 96.69 79 GLU A C 1
ATOM 584 O O . GLU A 1 79 ? 11.970 3.619 -17.745 1.00 96.69 79 GLU A O 1
ATOM 589 N N . PHE A 1 80 ? 12.323 1.764 -18.968 1.00 97.31 80 PHE A N 1
ATOM 590 C CA . PHE A 1 80 ? 12.629 2.463 -20.219 1.00 97.31 80 PHE A CA 1
ATOM 591 C C . PHE A 1 80 ? 11.419 3.231 -20.769 1.00 97.31 80 PHE A C 1
ATOM 593 O O . PHE A 1 80 ? 11.573 4.365 -21.225 1.00 97.31 80 PHE A O 1
ATOM 600 N N . ASP A 1 81 ? 10.220 2.660 -20.645 1.00 97.31 81 ASP A N 1
ATOM 601 C CA . ASP A 1 81 ? 8.948 3.297 -21.007 1.00 97.31 81 ASP A CA 1
ATOM 602 C C . ASP A 1 81 ? 8.501 4.379 -19.997 1.00 97.31 81 ASP A C 1
ATOM 604 O O . ASP A 1 81 ? 7.461 5.019 -20.167 1.00 97.31 81 ASP A O 1
ATOM 608 N N . GLY A 1 82 ? 9.305 4.634 -18.957 1.00 97.38 82 GLY A N 1
ATOM 609 C CA . GLY A 1 82 ? 9.086 5.697 -17.977 1.00 97.38 82 GLY A CA 1
ATOM 610 C C . GLY A 1 82 ? 8.143 5.323 -16.833 1.00 97.38 82 GLY A C 1
ATOM 611 O O . GLY A 1 82 ? 7.712 6.209 -16.089 1.00 97.38 82 GLY A O 1
ATOM 612 N N . VAL A 1 83 ? 7.820 4.038 -16.662 1.00 98.38 83 VAL A N 1
ATOM 613 C CA . VAL A 1 83 ? 7.027 3.559 -15.525 1.00 98.38 83 VAL A CA 1
ATOM 614 C C . VAL A 1 83 ? 7.828 3.727 -14.238 1.00 98.38 83 VAL A C 1
ATOM 616 O O . VAL A 1 83 ? 9.000 3.359 -14.157 1.00 98.38 83 VAL A O 1
ATOM 619 N N . THR A 1 84 ? 7.182 4.258 -13.200 1.00 98.50 84 THR A N 1
ATOM 620 C CA . THR A 1 84 ? 7.785 4.398 -11.873 1.00 98.50 84 THR A CA 1
ATOM 621 C C . THR A 1 84 ? 7.126 3.466 -10.857 1.00 98.50 84 THR A C 1
ATOM 623 O O . THR A 1 84 ? 5.926 3.184 -10.958 1.00 98.50 84 THR A O 1
ATOM 626 N N . PRO A 1 85 ? 7.856 3.011 -9.822 1.00 98.38 85 PRO A N 1
ATOM 627 C CA . PRO A 1 85 ? 7.259 2.238 -8.737 1.00 98.38 85 PRO A CA 1
ATOM 628 C C . PRO A 1 85 ? 6.095 2.962 -8.045 1.00 98.38 85 PRO A C 1
ATOM 630 O O . PRO A 1 85 ? 5.131 2.329 -7.617 1.00 98.38 85 PRO A O 1
ATOM 633 N N . GLU A 1 86 ? 6.155 4.291 -7.940 1.00 98.69 86 GLU A N 1
ATOM 634 C CA . GLU A 1 86 ? 5.072 5.115 -7.406 1.00 98.69 86 GLU A CA 1
ATOM 635 C C . GLU A 1 86 ? 3.820 5.044 -8.281 1.00 98.69 86 GLU A C 1
ATOM 637 O O . GLU A 1 86 ? 2.720 4.935 -7.736 1.00 98.69 86 GLU A O 1
ATOM 642 N N . ALA A 1 87 ? 3.980 5.072 -9.609 1.00 98.44 87 ALA A N 1
ATOM 643 C CA . ALA A 1 87 ? 2.872 4.947 -10.550 1.00 98.44 87 ALA A CA 1
ATOM 644 C C . ALA A 1 87 ? 2.208 3.570 -10.442 1.00 98.44 87 ALA A C 1
ATOM 646 O O . ALA A 1 87 ? 0.986 3.500 -10.343 1.00 98.44 87 ALA A O 1
ATOM 647 N N . VAL A 1 88 ? 2.998 2.495 -10.341 1.00 98.50 88 VAL A N 1
ATOM 648 C CA . VAL A 1 88 ? 2.477 1.130 -10.144 1.00 98.50 88 VAL A CA 1
ATOM 649 C C . VAL A 1 88 ? 1.674 1.024 -8.848 1.00 98.50 88 VAL A C 1
ATOM 651 O O . VAL A 1 88 ? 0.549 0.529 -8.851 1.00 98.50 88 VAL A O 1
ATOM 654 N N . VAL A 1 89 ? 2.204 1.519 -7.723 1.00 98.56 89 VAL A N 1
ATOM 655 C CA . VAL A 1 89 ? 1.454 1.498 -6.453 1.00 98.56 89 VAL A CA 1
ATOM 656 C C . VAL A 1 89 ? 0.198 2.369 -6.542 1.00 98.56 89 VAL A C 1
ATOM 658 O O . VAL A 1 89 ? -0.838 1.999 -5.992 1.00 98.56 89 VAL A O 1
ATOM 661 N N . GLY A 1 90 ? 0.272 3.507 -7.237 1.00 98.38 90 GLY A N 1
ATOM 662 C CA . GLY A 1 90 ? -0.879 4.360 -7.525 1.00 98.38 90 GLY A CA 1
ATOM 663 C C . GLY A 1 90 ? -1.972 3.624 -8.298 1.00 98.38 90 GLY A C 1
ATOM 664 O O . GLY A 1 90 ? -3.131 3.685 -7.899 1.00 98.38 90 GLY A O 1
ATOM 665 N N . GLN A 1 91 ? -1.600 2.876 -9.336 1.00 98.25 91 GLN A N 1
ATOM 666 C CA . GLN A 1 91 ? -2.526 2.076 -10.134 1.00 98.25 91 GLN A CA 1
ATOM 667 C C . GLN A 1 91 ? -3.150 0.944 -9.307 1.00 98.25 91 GLN A C 1
ATOM 669 O O . GLN A 1 91 ? -4.368 0.815 -9.248 1.00 98.25 91 GLN A O 1
ATOM 674 N N . VAL A 1 92 ? -2.338 0.216 -8.535 1.00 98.31 92 VAL A N 1
ATOM 675 C CA . VAL A 1 92 ? -2.820 -0.826 -7.612 1.00 98.31 92 VAL A CA 1
ATOM 676 C C . VAL A 1 92 ? -3.848 -0.284 -6.606 1.00 98.31 92 VAL A C 1
ATOM 678 O O . VAL A 1 92 ? -4.801 -0.979 -6.259 1.00 98.31 92 VAL A O 1
ATOM 681 N N . LEU A 1 93 ? -3.692 0.957 -6.133 1.00 98.12 93 LEU A N 1
ATOM 682 C CA . LEU A 1 93 ? -4.667 1.599 -5.240 1.00 98.12 93 LEU A CA 1
ATOM 683 C C . LEU A 1 93 ? -6.003 1.934 -5.919 1.00 98.12 93 LEU A C 1
ATOM 685 O O . LEU A 1 93 ? -6.997 2.098 -5.208 1.00 98.12 93 LEU A O 1
ATOM 689 N N . LEU A 1 94 ? -6.017 2.090 -7.244 1.00 97.44 94 LEU A N 1
ATOM 690 C CA . LEU A 1 94 ? -7.234 2.288 -8.031 1.00 97.44 94 LEU A CA 1
ATOM 691 C C . LEU A 1 94 ? -7.935 0.954 -8.307 1.00 97.44 94 LEU A C 1
ATOM 693 O O . LEU A 1 94 ? -9.159 0.895 -8.244 1.00 97.44 94 LEU A O 1
ATOM 697 N N . ASP A 1 95 ? -7.167 -0.106 -8.554 1.00 97.06 95 ASP A N 1
ATOM 698 C CA . ASP A 1 95 ? -7.708 -1.411 -8.951 1.00 97.06 95 ASP A CA 1
ATOM 699 C C . ASP A 1 95 ? -8.210 -2.242 -7.760 1.00 97.06 95 ASP A C 1
ATOM 701 O O . ASP A 1 95 ? -9.143 -3.040 -7.877 1.00 97.06 95 ASP A O 1
ATOM 705 N N . VAL A 1 96 ? -7.599 -2.074 -6.584 1.00 97.62 96 VAL A N 1
ATOM 706 C CA . VAL A 1 96 ? -7.964 -2.830 -5.383 1.00 97.62 96 VAL A CA 1
ATOM 707 C C . VAL A 1 96 ? -8.964 -2.035 -4.546 1.00 97.62 96 VAL A C 1
ATOM 709 O O . VAL A 1 96 ? -8.599 -1.121 -3.809 1.00 97.62 96 VAL A O 1
ATOM 712 N N . GLU A 1 97 ? -10.228 -2.458 -4.579 1.00 96.06 97 GLU A N 1
ATOM 713 C CA . GLU A 1 97 ? -11.295 -1.799 -3.816 1.00 96.06 97 GLU A CA 1
ATOM 714 C C 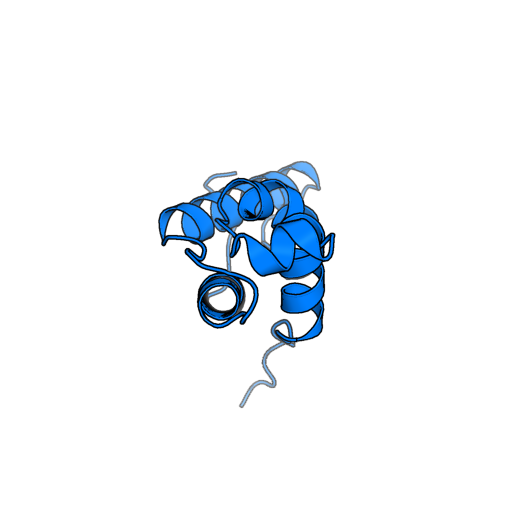. GLU A 1 97 ? -11.060 -1.896 -2.289 1.00 96.06 97 GLU A C 1
ATOM 716 O O . GLU A 1 97 ? -10.854 -3.007 -1.775 1.00 96.06 97 GLU A O 1
ATOM 721 N N . PRO A 1 98 ? -11.096 -0.778 -1.535 1.00 95.44 98 PRO A N 1
ATOM 722 C CA . PRO A 1 98 ? -11.074 -0.802 -0.075 1.00 95.44 98 PRO A CA 1
ATOM 723 C C . PRO A 1 98 ? -12.310 -1.497 0.518 1.00 95.44 98 PRO A C 1
ATOM 725 O O . PRO A 1 98 ? -13.375 -1.533 -0.090 1.00 95.44 98 PRO A O 1
ATOM 728 N N . PRO A 1 99 ? -12.221 -2.004 1.757 1.00 92.25 99 PRO A N 1
ATOM 729 C CA . PRO A 1 99 ? -13.362 -2.620 2.407 1.00 92.25 99 PRO A CA 1
ATOM 730 C C . PRO A 1 99 ? -14.407 -1.550 2.740 1.00 92.25 99 PRO A C 1
ATOM 732 O O . PRO A 1 99 ? -14.110 -0.561 3.419 1.00 92.25 99 PRO A O 1
ATOM 735 N N . THR A 1 100 ? -15.644 -1.763 2.303 1.00 84.75 100 THR A N 1
ATOM 736 C CA . THR A 1 100 ? -16.804 -1.018 2.793 1.00 84.75 100 THR A CA 1
ATOM 737 C C . THR A 1 100 ? -17.252 -1.591 4.140 1.00 84.75 100 THR A C 1
ATOM 739 O O . THR A 1 100 ? -16.929 -2.725 4.504 1.00 84.75 100 THR A O 1
ATOM 742 N N . ARG A 1 101 ? -17.945 -0.780 4.948 1.00 66.00 101 ARG A N 1
ATOM 743 C CA . ARG A 1 101 ? -18.503 -1.213 6.241 1.00 66.00 101 ARG A CA 1
ATOM 744 C C . ARG A 1 101 ? -19.276 -2.524 6.044 1.00 66.00 101 ARG A C 1
ATOM 746 O O . ARG A 1 101 ? -20.079 -2.592 5.121 1.00 66.00 101 ARG A O 1
ATOM 753 N N . ARG A 1 102 ? -19.077 -3.509 6.936 1.00 54.28 102 ARG A N 1
ATOM 754 C CA . ARG A 1 102 ? -19.923 -4.713 7.020 1.00 54.28 102 ARG A CA 1
ATOM 755 C C . ARG A 1 102 ? -21.391 -4.299 6.897 1.00 54.28 102 ARG A C 1
ATOM 757 O O . ARG A 1 102 ? -21.903 -3.634 7.800 1.00 54.28 102 ARG A O 1
ATOM 764 N N . GLU A 1 103 ? -22.064 -4.714 5.829 1.00 42.44 103 GLU A N 1
ATOM 765 C CA . GLU A 1 103 ? -23.486 -5.000 5.955 1.00 42.44 103 GLU A CA 1
ATOM 766 C C . GLU A 1 103 ? -23.567 -6.109 7.002 1.00 42.44 103 GLU A C 1
ATOM 768 O O . GLU A 1 103 ? -22.943 -7.164 6.866 1.00 42.44 103 GLU A O 1
ATOM 773 N N . ALA A 1 104 ? -24.186 -5.794 8.136 1.00 39.19 104 ALA A N 1
ATOM 774 C CA . ALA A 1 104 ? -24.495 -6.802 9.127 1.00 39.19 104 ALA A CA 1
ATOM 775 C C . ALA A 1 104 ? -25.451 -7.792 8.453 1.00 39.19 104 ALA A C 1
ATOM 777 O O . ALA A 1 104 ? -26.566 -7.411 8.102 1.00 39.19 104 ALA A O 1
ATOM 778 N N . VAL A 1 105 ? -24.970 -9.013 8.219 1.00 39.31 105 VAL A N 1
ATOM 779 C CA . VAL A 1 105 ? -25.832 -10.170 7.961 1.00 39.31 105 VAL A CA 1
ATOM 780 C C . VAL A 1 105 ? -26.417 -10.621 9.289 1.00 39.31 105 VAL A C 1
ATOM 782 O O . VAL A 1 105 ? -25.634 -10.675 10.269 1.00 39.31 105 VAL A O 1
#

Sequence (105 aa):
AATVYADALVLDYIARLVDATRSADEVRLGVSIRGALALTRASRARAAAQGRTFVTPDDVKALAVPVLAHRLILHAEAEFDGVTPEAVVGQVLLDVEPPTRREAV